Protein AF-A0A9N9JCW5-F1 (afdb_monomer_lite)

Structure (mmCIF, N/CA/C/O backbone):
data_AF-A0A9N9JCW5-F1
#
_entry.id   AF-A0A9N9JCW5-F1
#
loop_
_atom_site.group_PDB
_atom_site.id
_atom_site.type_symbol
_atom_site.label_atom_id
_atom_site.label_alt_id
_atom_site.label_comp_id
_atom_site.label_asym_id
_atom_site.label_entity_id
_atom_site.label_seq_id
_atom_site.pdbx_PDB_ins_code
_atom_site.Cartn_x
_atom_site.Cartn_y
_atom_site.Cartn_z
_atom_site.occupancy
_atom_site.B_iso_or_equiv
_atom_site.auth_seq_id
_atom_site.auth_comp_id
_atom_site.auth_asym_id
_atom_site.auth_atom_id
_atom_site.pdbx_PDB_model_num
ATOM 1 N N . ALA A 1 1 ? 13.513 28.196 22.310 1.00 35.22 1 ALA A N 1
ATOM 2 C CA . ALA A 1 1 ? 12.740 27.447 21.303 1.00 35.22 1 ALA A CA 1
ATOM 3 C C . ALA A 1 1 ? 13.625 26.317 20.805 1.00 35.22 1 ALA A C 1
ATOM 5 O O . ALA A 1 1 ? 14.595 26.585 20.110 1.00 35.22 1 ALA A O 1
ATOM 6 N N . THR A 1 2 ? 13.380 25.092 21.258 1.00 32.88 2 THR A N 1
ATOM 7 C CA . THR A 1 2 ? 14.164 23.920 20.849 1.00 32.88 2 THR A CA 1
ATOM 8 C C . THR A 1 2 ? 13.433 23.283 19.674 1.00 32.88 2 THR A C 1
ATOM 10 O O . THR A 1 2 ? 12.329 22.776 19.854 1.00 32.88 2 THR A O 1
ATOM 13 N N . LEU A 1 3 ? 14.005 23.376 18.469 1.00 35.78 3 LEU A N 1
ATOM 14 C CA . LEU A 1 3 ? 13.528 22.633 17.303 1.00 35.78 3 LEU A CA 1
ATOM 15 C C . LEU A 1 3 ? 13.812 21.142 17.532 1.00 35.78 3 LEU A C 1
ATOM 17 O O . LEU A 1 3 ? 14.929 20.677 17.329 1.00 35.78 3 LEU A O 1
ATOM 21 N N . LEU A 1 4 ? 12.798 20.403 17.974 1.00 39.41 4 LEU A N 1
ATOM 22 C CA . LEU A 1 4 ? 12.739 18.951 17.843 1.00 39.41 4 LEU A CA 1
ATOM 23 C C . LEU A 1 4 ? 12.011 18.664 16.535 1.00 39.41 4 LEU A C 1
ATOM 25 O O . LEU A 1 4 ? 10.785 18.600 16.505 1.00 39.41 4 LEU A O 1
ATOM 29 N N . THR A 1 5 ? 12.742 18.562 15.431 1.00 40.12 5 THR A N 1
ATOM 30 C CA . THR A 1 5 ? 12.137 18.171 14.156 1.00 40.12 5 THR A CA 1
ATOM 31 C C . THR A 1 5 ? 12.974 17.094 13.482 1.00 40.12 5 THR A C 1
ATOM 33 O O . THR A 1 5 ? 14.143 17.311 13.178 1.00 40.12 5 THR A O 1
ATOM 36 N N . SER A 1 6 ? 12.312 15.974 13.181 1.00 43.53 6 SER A N 1
ATOM 37 C CA . SER A 1 6 ? 12.578 15.089 12.037 1.00 43.53 6 SER A CA 1
ATOM 38 C C . SER A 1 6 ? 13.610 13.956 12.149 1.00 43.53 6 SER A C 1
ATOM 40 O O . SER A 1 6 ? 13.658 13.149 11.223 1.00 43.53 6 SER A O 1
ATOM 42 N N . VAL A 1 7 ? 14.416 13.828 13.208 1.00 38.78 7 VAL A N 1
ATOM 43 C CA . VAL A 1 7 ? 15.514 12.830 13.182 1.00 38.78 7 VAL A CA 1
ATOM 44 C C . VAL A 1 7 ? 15.037 11.385 13.411 1.00 38.78 7 VAL A C 1
ATOM 46 O O . VAL A 1 7 ? 15.494 10.491 12.704 1.00 38.78 7 VAL A O 1
ATOM 49 N N . ASP A 1 8 ? 14.064 11.151 14.297 1.00 42.69 8 ASP A N 1
ATOM 50 C CA . ASP A 1 8 ? 13.700 9.780 14.706 1.00 42.69 8 ASP A CA 1
ATOM 51 C C . ASP A 1 8 ? 12.978 8.957 13.621 1.00 42.69 8 ASP A C 1
ATOM 53 O O . ASP A 1 8 ? 13.043 7.729 13.621 1.00 42.69 8 ASP A O 1
ATOM 57 N N . SER A 1 9 ? 12.298 9.602 12.666 1.00 47.50 9 SER A N 1
ATOM 58 C CA . SER A 1 9 ? 11.572 8.873 11.614 1.00 47.50 9 SER A CA 1
ATOM 59 C C . SER A 1 9 ? 12.482 8.424 10.464 1.00 47.50 9 SER A C 1
ATOM 61 O O . SER A 1 9 ? 12.383 7.296 9.978 1.00 47.50 9 SER A O 1
ATOM 63 N N . ALA A 1 10 ? 13.452 9.266 10.087 1.00 48.22 10 ALA A N 1
ATOM 64 C CA . ALA A 1 10 ? 14.399 8.968 9.013 1.00 48.22 10 ALA A CA 1
ATOM 65 C C . ALA A 1 10 ? 15.340 7.790 9.338 1.00 48.22 10 ALA A C 1
ATOM 67 O O . ALA A 1 10 ? 15.866 7.139 8.428 1.00 48.22 10 ALA A O 1
ATOM 68 N N . GLU A 1 11 ? 15.559 7.485 10.622 1.00 51.84 11 GLU A N 1
ATOM 69 C CA . GLU A 1 11 ? 16.403 6.364 11.050 1.00 51.84 11 GLU A CA 1
ATOM 70 C C . GLU A 1 11 ? 15.758 4.994 10.763 1.00 51.84 11 GLU A C 1
ATOM 72 O O . GLU A 1 11 ? 16.464 4.027 10.469 1.00 51.84 11 GLU A O 1
ATOM 77 N N . ASN A 1 12 ? 14.422 4.938 10.712 1.00 67.06 12 ASN A N 1
ATOM 78 C CA . ASN A 1 12 ? 13.645 3.731 10.411 1.00 67.06 12 ASN A CA 1
ATOM 79 C C . ASN A 1 12 ? 13.347 3.542 8.914 1.00 67.06 12 ASN A C 1
ATOM 81 O O . ASN A 1 12 ? 12.654 2.592 8.532 1.00 67.06 12 ASN A O 1
ATOM 85 N N . CYS A 1 13 ? 13.862 4.420 8.049 1.00 78.25 13 CYS A N 1
ATOM 86 C CA . CYS A 1 13 ? 13.639 4.296 6.619 1.00 78.25 13 CYS A CA 1
ATOM 87 C C . CYS A 1 13 ? 14.462 3.157 6.010 1.00 78.25 13 CYS A C 1
ATOM 89 O O . CYS A 1 13 ? 15.662 3.022 6.285 1.00 78.25 13 CYS A O 1
ATOM 91 N N . PRO A 1 14 ? 13.862 2.337 5.133 1.00 77.06 14 PRO A N 1
ATOM 92 C CA . PRO A 1 14 ? 14.572 1.213 4.556 1.00 77.06 14 PRO A CA 1
ATOM 93 C C . PRO A 1 14 ? 15.731 1.643 3.669 1.00 77.06 14 PRO A C 1
ATOM 95 O O . PRO A 1 14 ? 15.551 2.339 2.673 1.00 77.06 14 PRO A O 1
ATOM 98 N N . LYS A 1 15 ? 16.926 1.142 3.975 1.00 74.50 15 LYS A N 1
ATOM 99 C CA . LYS A 1 15 ? 18.118 1.348 3.149 1.00 74.50 15 LYS A CA 1
ATOM 100 C C . LYS A 1 15 ? 18.417 0.080 2.358 1.00 74.50 15 LYS A C 1
ATOM 102 O O . LYS A 1 15 ? 18.526 -1.013 2.918 1.00 74.50 15 LYS A O 1
ATOM 107 N N . GLY A 1 16 ? 18.573 0.208 1.044 1.00 67.44 16 GLY A N 1
ATOM 108 C CA . GLY A 1 16 ? 18.981 -0.911 0.205 1.00 67.44 16 GLY A CA 1
ATOM 109 C C . GLY A 1 16 ? 19.240 -0.521 -1.243 1.00 67.44 16 GLY A C 1
ATOM 110 O O . GLY A 1 16 ? 18.499 0.259 -1.829 1.00 67.44 16 GLY A O 1
ATOM 111 N N . ASN A 1 17 ? 20.284 -1.113 -1.821 1.00 70.75 17 ASN A N 1
ATOM 112 C CA . ASN A 1 17 ? 20.564 -1.034 -3.250 1.00 70.75 17 ASN A CA 1
ATOM 113 C C . ASN A 1 17 ? 19.904 -2.229 -3.940 1.00 70.75 17 ASN A C 1
ATOM 115 O O . ASN A 1 17 ? 20.393 -3.357 -3.835 1.00 70.75 17 ASN A O 1
ATOM 119 N N . PHE A 1 18 ? 18.792 -1.988 -4.624 1.00 76.50 18 PHE A N 1
ATOM 120 C CA . PHE A 1 18 ? 18.040 -3.013 -5.341 1.00 76.50 18 PHE A CA 1
ATOM 121 C C . PHE A 1 18 ? 18.217 -2.823 -6.853 1.00 76.50 18 PHE A C 1
ATOM 123 O O . PHE A 1 18 ? 18.240 -1.696 -7.338 1.00 76.50 18 PHE A O 1
ATOM 130 N N . LYS A 1 19 ? 18.418 -3.920 -7.593 1.00 73.50 19 LYS A N 1
ATOM 131 C CA . LYS A 1 19 ? 18.789 -3.896 -9.026 1.00 73.50 19 LYS A CA 1
ATOM 132 C C . LYS A 1 19 ? 17.734 -4.513 -9.950 1.00 73.50 19 LYS A C 1
ATOM 134 O O . LYS A 1 19 ? 17.838 -4.397 -11.165 1.00 73.50 19 LYS A O 1
ATOM 139 N N . ASP A 1 20 ? 16.764 -5.216 -9.382 1.00 81.38 20 ASP A N 1
ATOM 140 C CA . ASP A 1 20 ? 15.656 -5.870 -10.077 1.00 81.38 20 ASP A CA 1
ATOM 141 C C . ASP A 1 20 ? 14.614 -4.856 -10.573 1.00 81.38 20 ASP A C 1
ATOM 143 O O . ASP A 1 20 ? 14.556 -3.725 -10.113 1.00 81.38 20 ASP A O 1
ATOM 147 N N . SER A 1 21 ? 13.767 -5.228 -11.529 1.00 86.00 21 SER A N 1
ATOM 148 C CA . SER A 1 21 ? 12.656 -4.361 -11.938 1.00 86.00 21 SER A CA 1
ATOM 149 C C . SER A 1 21 ? 11.607 -4.275 -10.829 1.00 86.00 21 SER A C 1
ATOM 151 O O . SER A 1 21 ? 11.228 -5.307 -10.265 1.00 86.00 21 SER A O 1
ATOM 153 N N . GLN A 1 22 ? 11.069 -3.082 -10.575 1.00 87.12 22 GLN A N 1
ATOM 154 C CA . GLN A 1 22 ? 9.986 -2.928 -9.610 1.00 87.12 22 GLN A CA 1
ATOM 155 C C . GLN A 1 22 ? 8.692 -3.603 -10.086 1.00 87.12 22 GLN A C 1
ATOM 157 O O . GLN A 1 22 ? 8.386 -3.635 -11.281 1.00 87.12 22 GLN A O 1
ATOM 162 N N . LYS A 1 23 ? 7.919 -4.115 -9.131 1.00 86.75 23 LYS A N 1
ATOM 163 C CA . LYS A 1 23 ? 6.563 -4.643 -9.307 1.00 86.75 23 LYS A CA 1
ATOM 164 C C . LYS A 1 23 ? 5.652 -3.979 -8.282 1.00 86.75 23 LYS A C 1
ATOM 166 O O . LYS A 1 23 ? 6.133 -3.624 -7.207 1.00 86.75 23 LYS A O 1
ATOM 171 N N . ARG A 1 24 ? 4.359 -3.827 -8.584 1.00 85.62 24 ARG A N 1
ATOM 172 C CA . ARG A 1 24 ? 3.367 -3.411 -7.577 1.00 85.62 24 ARG A CA 1
ATOM 173 C C . ARG A 1 24 ? 3.377 -4.451 -6.463 1.00 85.62 24 ARG A C 1
ATOM 175 O O . ARG A 1 24 ? 3.630 -5.600 -6.781 1.00 85.62 24 ARG A O 1
ATOM 182 N N . PHE A 1 25 ? 3.093 -4.079 -5.223 1.00 85.38 25 PHE A N 1
ATOM 183 C CA . PHE A 1 25 ? 2.774 -4.976 -4.114 1.00 85.38 25 PHE A CA 1
ATOM 184 C C . PHE A 1 25 ? 1.653 -4.370 -3.279 1.00 85.38 25 PHE A C 1
ATOM 186 O O . PHE A 1 25 ? 1.665 -3.164 -3.059 1.00 85.38 25 PHE A O 1
ATOM 193 N N . ASN A 1 26 ? 0.743 -5.214 -2.785 1.00 86.19 26 ASN A N 1
ATOM 194 C CA . ASN A 1 26 ? -0.218 -4.847 -1.746 1.00 86.19 26 ASN A CA 1
ATOM 195 C C . ASN A 1 26 ? 0.374 -5.241 -0.394 1.00 86.19 26 ASN A C 1
ATOM 197 O O . ASN A 1 26 ? 0.618 -6.428 -0.141 1.00 86.19 26 ASN A O 1
ATOM 201 N N . ILE A 1 27 ? 0.653 -4.239 0.430 1.00 86.56 27 ILE A N 1
ATOM 202 C CA . ILE A 1 27 ? 1.251 -4.377 1.752 1.00 86.56 27 ILE A CA 1
ATOM 203 C C . ILE A 1 27 ? 0.160 -4.093 2.776 1.00 86.56 27 ILE A C 1
ATOM 205 O O . ILE A 1 27 ? -0.430 -3.018 2.763 1.00 86.56 27 ILE A O 1
ATOM 209 N N . MET A 1 28 ? -0.104 -5.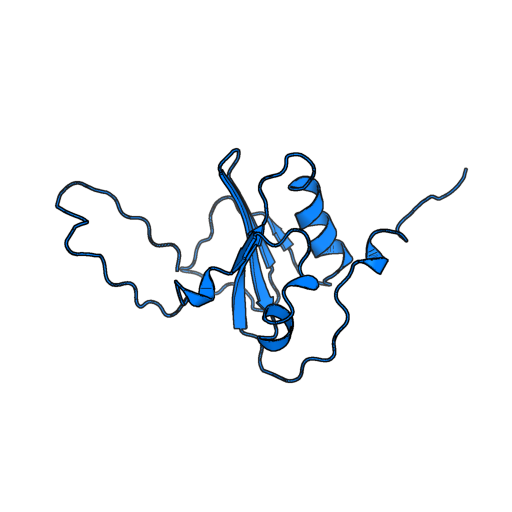074 3.635 1.00 86.38 28 MET A N 1
ATOM 210 C CA . MET A 1 28 ? -1.078 -4.985 4.717 1.00 86.38 28 MET A CA 1
ATOM 211 C C . MET A 1 28 ? -0.338 -4.827 6.039 1.00 86.38 28 MET A C 1
ATOM 213 O O . MET A 1 28 ? 0.633 -5.546 6.311 1.00 86.38 28 MET A O 1
ATOM 217 N N . LEU A 1 29 ? -0.806 -3.888 6.847 1.00 85.50 29 LEU A N 1
ATOM 218 C CA . LEU A 1 29 ? -0.202 -3.500 8.111 1.00 85.50 29 LEU A CA 1
ATOM 219 C C . LEU A 1 29 ? -0.991 -4.072 9.287 1.00 85.50 29 LEU A C 1
ATOM 221 O O . LEU A 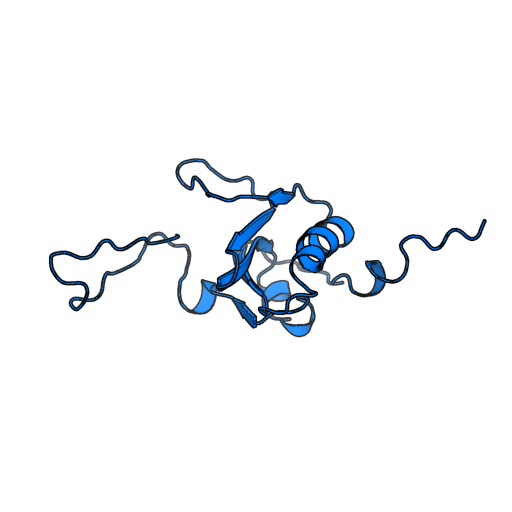1 29 ? -2.174 -4.401 9.165 1.00 85.50 29 LEU A O 1
ATOM 225 N N . LEU A 1 30 ? -0.317 -4.208 10.426 1.00 82.81 30 LEU A N 1
ATOM 226 C CA . LEU A 1 30 ? -0.959 -4.589 11.679 1.00 82.81 30 LEU A CA 1
ATOM 227 C C . LEU A 1 30 ? -2.014 -3.543 12.070 1.00 82.81 30 LEU A C 1
ATOM 229 O O . LEU A 1 30 ? -1.822 -2.342 11.898 1.00 82.81 30 LEU A O 1
ATOM 233 N N . LYS A 1 31 ? -3.145 -4.027 12.589 1.00 74.69 31 LYS A N 1
ATOM 234 C CA . LYS A 1 31 ? -4.256 -3.208 13.077 1.00 74.69 31 LYS A CA 1
ATOM 235 C C . LYS A 1 31 ? -3.982 -2.812 14.536 1.00 74.69 31 LYS A C 1
ATOM 237 O O . LYS A 1 31 ? -4.471 -3.481 15.442 1.00 74.69 31 LYS A O 1
ATOM 242 N N . ASP A 1 32 ? -3.172 -1.783 14.760 1.00 70.75 32 ASP A N 1
ATOM 243 C CA . ASP A 1 32 ? -3.017 -1.128 16.070 1.00 70.75 32 ASP A CA 1
ATOM 244 C C . ASP A 1 32 ? -3.375 0.366 15.932 1.00 70.75 32 ASP A C 1
ATOM 246 O O . ASP A 1 32 ? -3.030 1.016 14.943 1.00 70.75 32 ASP A O 1
ATOM 250 N N . GLU A 1 33 ? -4.111 0.904 16.908 1.00 53.12 33 GLU A N 1
ATOM 251 C CA . GLU A 1 33 ? -4.708 2.251 16.910 1.00 53.12 33 GLU A CA 1
ATOM 252 C C . GLU A 1 33 ? -3.668 3.378 16.847 1.00 53.12 33 GLU A C 1
ATOM 254 O O . GLU A 1 33 ? -3.994 4.493 16.444 1.00 53.12 33 GLU A O 1
ATOM 259 N N . LYS A 1 34 ? -2.406 3.110 17.202 1.00 56.31 34 LYS A N 1
ATOM 260 C CA . LYS A 1 34 ? -1.320 4.103 17.113 1.00 56.31 34 LYS A CA 1
ATOM 261 C C . LYS A 1 34 ? -0.657 4.183 15.730 1.00 56.31 34 LYS A C 1
ATOM 263 O O . LYS A 1 34 ? 0.175 5.065 15.522 1.00 56.31 34 LYS A O 1
ATOM 268 N N . ASP A 1 35 ? -1.033 3.319 14.781 1.00 56.62 35 ASP A N 1
ATOM 269 C CA . ASP A 1 35 ? -0.229 3.060 13.579 1.00 56.62 35 ASP A CA 1
ATOM 270 C C . ASP A 1 35 ? -0.840 3.526 12.244 1.00 56.62 35 ASP A C 1
ATOM 272 O O . ASP A 1 35 ? -0.110 3.658 11.261 1.00 56.62 35 ASP A O 1
ATOM 276 N N . ALA A 1 36 ? -2.132 3.867 12.194 1.00 50.56 36 ALA A N 1
ATOM 277 C CA . ALA A 1 36 ? -2.775 4.358 10.965 1.00 50.56 36 ALA A CA 1
ATOM 278 C C . ALA A 1 36 ? -2.357 5.797 10.584 1.00 50.56 36 ALA A C 1
ATOM 280 O O . ALA A 1 36 ? -2.159 6.110 9.412 1.00 50.56 36 ALA A O 1
ATOM 281 N N . GLU A 1 37 ? -2.160 6.687 11.564 1.00 54.22 37 GLU A N 1
ATOM 282 C CA . GLU A 1 37 ? -1.514 7.992 11.315 1.00 54.22 37 GLU A CA 1
ATOM 283 C C . GLU A 1 37 ? -0.007 7.835 11.038 1.00 54.22 37 GLU A C 1
ATOM 285 O O . GLU A 1 37 ? 0.615 8.685 10.395 1.00 54.22 37 GLU A O 1
ATOM 290 N N . SER A 1 38 ? 0.583 6.725 11.490 1.00 70.69 38 SER A N 1
ATOM 291 C CA . SER A 1 38 ? 2.012 6.441 11.373 1.00 70.69 38 SER A CA 1
ATOM 292 C C . SER A 1 38 ? 2.408 6.036 9.953 1.00 70.69 38 SER A C 1
ATOM 294 O O . SER A 1 38 ? 3.465 6.449 9.474 1.00 70.69 38 SER A O 1
ATOM 296 N N . HIS A 1 39 ? 1.573 5.285 9.222 1.00 78.50 39 HIS A N 1
ATOM 297 C CA . HIS A 1 39 ? 2.008 4.727 7.937 1.00 78.50 39 HIS A CA 1
ATOM 298 C C . HIS A 1 39 ? 1.984 5.733 6.777 1.00 78.50 39 HIS A C 1
ATOM 300 O O . HIS A 1 39 ? 2.926 5.728 5.986 1.00 78.50 39 HIS A O 1
ATOM 306 N N . PHE A 1 40 ? 1.005 6.645 6.689 1.00 81.44 40 PHE A N 1
ATOM 307 C CA . PHE A 1 40 ? 1.033 7.724 5.681 1.00 81.44 40 PHE A CA 1
ATOM 308 C C . PHE A 1 40 ? 2.272 8.613 5.865 1.00 81.44 40 PHE A C 1
ATOM 310 O O . PHE A 1 40 ? 2.965 8.964 4.904 1.00 81.44 40 PHE A O 1
ATOM 317 N N . LYS A 1 41 ? 2.577 8.947 7.125 1.00 83.12 41 LYS A N 1
ATOM 318 C CA . LYS A 1 41 ? 3.749 9.738 7.494 1.00 83.12 41 LYS A CA 1
ATOM 319 C C . LYS A 1 41 ? 5.049 8.994 7.182 1.00 83.12 41 LYS A C 1
ATOM 321 O O . LYS A 1 41 ? 5.909 9.555 6.511 1.00 83.12 41 LYS A O 1
ATOM 326 N N . TRP A 1 42 ? 5.161 7.724 7.575 1.00 82.62 42 TRP A N 1
ATOM 327 C CA . TRP A 1 42 ? 6.315 6.876 7.263 1.00 82.62 42 TRP A CA 1
ATOM 328 C C . TRP A 1 42 ? 6.545 6.759 5.753 1.00 82.62 42 TRP A C 1
ATOM 330 O O . TRP A 1 42 ? 7.675 6.887 5.287 1.00 82.62 42 TRP A O 1
ATOM 340 N N . LEU A 1 43 ? 5.478 6.581 4.967 1.00 84.56 43 LEU A N 1
ATOM 341 C CA . LEU A 1 43 ? 5.574 6.572 3.509 1.00 84.56 43 LEU A CA 1
ATOM 342 C C . LEU A 1 43 ? 6.126 7.899 2.978 1.00 84.56 43 LEU A C 1
ATOM 344 O O . LEU A 1 43 ? 7.017 7.876 2.132 1.00 84.56 43 LEU A O 1
ATOM 348 N N . SER A 1 44 ? 5.620 9.027 3.488 1.00 83.75 44 SER A N 1
ATOM 349 C CA . SER A 1 44 ? 6.006 10.376 3.044 1.00 83.75 44 SER A CA 1
ATOM 350 C C . SER A 1 44 ? 7.452 10.714 3.398 1.00 83.75 44 SER A C 1
ATOM 352 O O . SER A 1 44 ? 8.144 11.373 2.631 1.00 83.75 44 SER A O 1
ATOM 354 N N . GLU A 1 45 ? 7.916 10.272 4.565 1.00 85.81 45 GLU A N 1
ATOM 355 C CA . GLU A 1 45 ? 9.259 10.572 5.066 1.00 85.81 45 GLU A CA 1
ATOM 356 C C . GLU A 1 45 ? 10.320 9.620 4.493 1.00 85.81 45 GLU A C 1
ATOM 358 O O . GLU A 1 45 ? 11.461 10.031 4.279 1.00 85.81 45 GLU A O 1
ATOM 363 N N . CYS A 1 46 ? 9.963 8.362 4.209 1.00 83.69 46 CYS A N 1
ATOM 364 C CA . CYS A 1 46 ? 10.912 7.355 3.725 1.00 83.69 46 CYS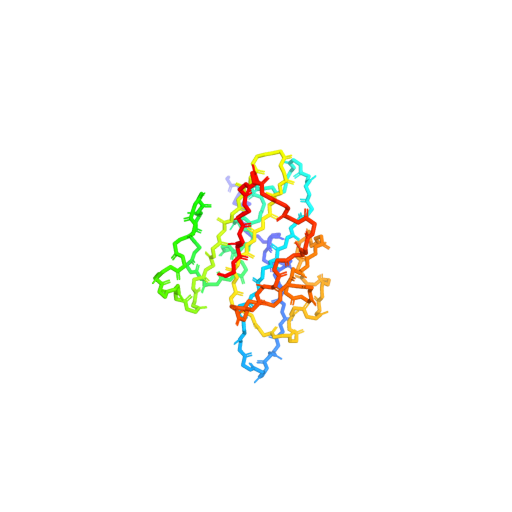 A CA 1
ATOM 365 C C . CYS A 1 46 ? 10.963 7.196 2.209 1.00 83.69 46 CYS A C 1
ATOM 367 O O . CYS A 1 46 ? 11.942 6.649 1.690 1.00 83.69 46 CYS A O 1
ATOM 369 N N . PHE A 1 47 ? 9.934 7.638 1.490 1.00 82.19 47 PHE A N 1
ATOM 370 C CA . PHE A 1 47 ? 9.874 7.516 0.043 1.00 82.19 47 PHE A CA 1
ATOM 371 C C . PHE A 1 47 ? 9.474 8.850 -0.578 1.00 82.19 47 PHE A C 1
ATOM 373 O O . PHE A 1 47 ? 8.384 9.355 -0.342 1.00 82.19 47 PHE A O 1
ATOM 380 N N . ASP A 1 48 ? 10.337 9.376 -1.445 1.00 82.62 48 ASP A N 1
ATOM 381 C CA . ASP A 1 48 ? 10.043 10.549 -2.272 1.00 82.62 48 ASP A CA 1
ATOM 382 C C . ASP A 1 48 ? 9.063 10.164 -3.394 1.00 82.62 48 ASP A C 1
ATOM 384 O O . ASP A 1 48 ? 9.445 9.866 -4.530 1.00 82.62 48 ASP A O 1
ATOM 388 N N . ARG A 1 49 ? 7.789 9.999 -3.026 1.00 83.31 49 ARG A N 1
ATOM 389 C CA . ARG A 1 49 ? 6.717 9.498 -3.892 1.00 83.31 49 ARG A CA 1
ATOM 390 C C . ARG A 1 49 ? 5.424 10.252 -3.658 1.00 83.31 49 ARG A C 1
ATOM 392 O O . ARG A 1 49 ? 5.137 10.724 -2.564 1.00 83.31 49 ARG A O 1
ATOM 399 N N . ASN A 1 50 ? 4.598 10.283 -4.696 1.00 84.75 50 ASN A N 1
ATOM 400 C CA . ASN A 1 50 ? 3.257 10.828 -4.595 1.00 84.75 50 ASN A CA 1
ATOM 401 C C . ASN A 1 50 ? 2.338 9.834 -3.873 1.00 84.75 50 ASN A C 1
ATOM 403 O O . ASN A 1 50 ? 2.024 8.766 -4.410 1.00 84.75 50 ASN A O 1
ATOM 407 N N . ILE A 1 51 ? 1.922 10.174 -2.656 1.00 85.31 51 ILE A N 1
ATOM 408 C CA . ILE A 1 51 ? 1.042 9.329 -1.847 1.00 85.31 51 ILE A CA 1
ATOM 409 C C . ILE A 1 51 ? -0.391 9.804 -2.028 1.00 85.31 51 ILE A C 1
ATOM 411 O O . ILE A 1 51 ? -0.757 10.921 -1.667 1.00 85.31 51 ILE A O 1
ATOM 415 N N . LYS A 1 52 ? -1.217 8.928 -2.589 1.00 83.75 52 LYS A N 1
ATOM 416 C CA . LYS A 1 52 ? -2.639 9.158 -2.815 1.00 83.75 52 LYS A CA 1
ATOM 417 C C . LYS A 1 52 ? -3.419 8.397 -1.757 1.00 83.75 52 LYS A C 1
ATOM 419 O O . LYS A 1 52 ? -3.551 7.178 -1.857 1.00 83.75 52 LYS A O 1
ATOM 424 N N . GLN A 1 53 ? -3.951 9.117 -0.772 1.00 79.88 53 GLN A N 1
ATOM 425 C CA . GLN A 1 53 ? -4.974 8.559 0.108 1.00 79.88 53 GLN A CA 1
ATOM 426 C C . GLN A 1 53 ? -6.204 8.223 -0.726 1.00 79.88 53 GLN A C 1
ATOM 428 O O . GLN A 1 53 ? -6.706 9.057 -1.485 1.00 79.88 53 GLN A O 1
ATOM 433 N N . THR A 1 54 ? -6.673 6.989 -0.621 1.00 70.56 54 THR A N 1
ATOM 434 C CA . THR A 1 54 ? -7.785 6.508 -1.423 1.00 70.56 54 THR A CA 1
ATOM 435 C C . THR A 1 54 ? -8.785 5.744 -0.574 1.00 70.56 54 THR A C 1
ATOM 437 O O . THR A 1 54 ? -8.454 4.808 0.148 1.00 70.56 54 THR A O 1
ATOM 440 N N . THR A 1 55 ? -10.046 6.150 -0.694 1.00 66.56 55 THR A N 1
ATOM 441 C CA . THR A 1 55 ? -11.209 5.395 -0.216 1.00 66.56 55 THR A CA 1
ATOM 442 C C . THR A 1 55 ? -11.759 4.463 -1.299 1.00 66.56 55 THR A C 1
ATOM 444 O O . THR A 1 55 ? -12.567 3.586 -1.013 1.00 66.56 55 THR A O 1
ATOM 447 N N . SER A 1 56 ? -11.331 4.646 -2.555 1.00 58.62 56 SER A N 1
ATOM 448 C CA . SER A 1 56 ? -11.707 3.817 -3.701 1.00 58.62 56 SER A CA 1
ATOM 449 C C . SER A 1 56 ? -10.652 3.906 -4.810 1.00 58.62 56 SER A C 1
ATOM 451 O O . SER A 1 56 ? -10.305 4.989 -5.292 1.00 58.62 56 SER A O 1
ATOM 453 N N . VAL A 1 57 ? -10.123 2.755 -5.222 1.00 58.31 57 VAL A N 1
ATOM 454 C CA . VAL A 1 57 ? -9.147 2.669 -6.314 1.00 58.31 57 VAL A CA 1
ATOM 455 C C . VAL A 1 57 ? -9.871 2.315 -7.605 1.00 58.31 57 VAL A C 1
ATOM 457 O O . VAL A 1 57 ? -10.484 1.256 -7.712 1.00 58.31 57 VAL A O 1
ATOM 460 N N . ASP A 1 58 ? -9.775 3.196 -8.598 1.00 59.44 58 ASP A N 1
ATOM 461 C CA . ASP A 1 58 ? -10.258 2.933 -9.950 1.00 59.44 58 ASP A CA 1
ATOM 462 C C . ASP A 1 58 ? -9.151 2.275 -10.788 1.00 59.44 58 ASP A C 1
ATOM 464 O O . ASP A 1 58 ? -8.325 2.948 -11.409 1.00 59.44 58 ASP A O 1
ATOM 468 N N . PHE A 1 59 ? -9.140 0.942 -10.811 1.00 58.81 59 PHE A N 1
ATOM 469 C CA . PHE A 1 59 ? -8.192 0.152 -11.605 1.00 58.81 59 PHE A CA 1
ATOM 470 C C . PHE A 1 59 ? -8.456 0.208 -13.119 1.00 58.81 59 PHE A C 1
ATOM 472 O O . PHE A 1 59 ? -7.651 -0.314 -13.897 1.00 58.81 59 PHE A O 1
ATOM 479 N N . SER A 1 60 ? -9.545 0.850 -13.572 1.00 57.66 60 SER A N 1
ATOM 480 C CA . SER A 1 60 ? -9.770 1.089 -15.006 1.00 57.66 60 SER A CA 1
ATOM 481 C C . SER A 1 60 ? -8.780 2.105 -15.579 1.00 57.66 60 SER A C 1
ATOM 483 O O . SER A 1 60 ? -8.529 2.123 -16.787 1.00 57.66 60 SER A O 1
ATOM 485 N N . LYS A 1 61 ? -8.161 2.913 -14.710 1.00 67.31 61 LYS A N 1
ATOM 486 C CA . LYS A 1 61 ? -7.126 3.874 -15.076 1.00 67.31 61 LYS A CA 1
ATOM 487 C C . LYS A 1 61 ? -5.744 3.327 -14.725 1.00 67.31 61 LYS A C 1
ATOM 489 O O . LYS A 1 61 ? -5.556 2.747 -13.654 1.00 67.31 61 LYS A O 1
ATOM 494 N N . PRO A 1 62 ? -4.741 3.529 -15.594 1.00 69.19 62 PRO A N 1
ATOM 495 C CA . PRO A 1 62 ? -3.371 3.201 -15.246 1.00 69.19 62 PRO A CA 1
ATOM 496 C C . PRO A 1 62 ? -2.936 4.076 -14.067 1.00 69.19 62 PRO A C 1
ATOM 498 O O . PRO A 1 62 ? -2.859 5.297 -14.176 1.00 69.19 62 PRO A O 1
ATOM 501 N N . ILE A 1 63 ? -2.661 3.445 -12.930 1.00 74.75 63 ILE A N 1
ATOM 502 C CA . ILE A 1 63 ? -2.031 4.111 -11.788 1.00 74.75 63 ILE A CA 1
ATOM 503 C C . ILE A 1 63 ? -0.537 4.243 -12.105 1.00 74.75 63 ILE A C 1
ATOM 505 O O . ILE A 1 63 ? 0.083 3.251 -12.516 1.00 74.75 63 ILE A O 1
ATOM 509 N N . ASP A 1 64 ? 0.038 5.426 -11.881 1.00 81.81 64 ASP A N 1
ATOM 510 C CA . ASP A 1 64 ? 1.454 5.683 -12.135 1.00 81.81 64 ASP A CA 1
ATOM 511 C C . ASP A 1 64 ? 2.328 4.707 -11.330 1.00 81.81 64 ASP A C 1
ATOM 513 O O . ASP A 1 64 ? 1.979 4.270 -10.227 1.00 81.81 64 ASP A O 1
ATOM 517 N N . LYS A 1 65 ? 3.476 4.317 -11.891 1.00 81.38 65 LYS A N 1
ATOM 518 C CA . LYS A 1 65 ? 4.398 3.414 -11.198 1.00 81.38 65 LYS A CA 1
ATOM 519 C C . LYS A 1 65 ? 5.032 4.068 -9.967 1.00 81.38 65 LYS A C 1
ATOM 521 O O . LYS A 1 65 ? 5.417 3.354 -9.041 1.00 81.38 65 LYS A O 1
ATOM 526 N N . THR A 1 66 ? 5.125 5.391 -9.962 1.00 83.94 66 THR A N 1
ATOM 527 C CA . THR A 1 66 ? 5.679 6.201 -8.874 1.00 83.94 66 THR A CA 1
ATOM 528 C C . THR A 1 66 ? 4.674 6.471 -7.755 1.00 83.94 66 THR A C 1
ATOM 530 O O . THR A 1 66 ? 5.097 6.739 -6.632 1.00 83.94 66 THR A O 1
ATOM 533 N N . ASP A 1 67 ? 3.372 6.322 -8.022 1.00 87.00 67 ASP A N 1
ATOM 534 C CA . ASP A 1 67 ? 2.325 6.532 -7.024 1.00 87.00 67 ASP A CA 1
ATOM 535 C C . ASP A 1 67 ? 2.330 5.435 -5.945 1.00 87.00 67 ASP A C 1
ATOM 537 O O . ASP A 1 67 ? 2.517 4.239 -6.219 1.00 87.00 67 ASP A O 1
ATOM 541 N N . VAL A 1 68 ? 2.037 5.856 -4.716 1.00 88.56 68 VAL A N 1
ATOM 542 C CA . VAL A 1 68 ? 1.646 4.990 -3.602 1.00 88.56 68 VAL A CA 1
ATOM 543 C C . VAL A 1 68 ? 0.160 5.199 -3.347 1.00 88.56 68 VAL A C 1
ATOM 545 O O . VAL A 1 68 ? -0.280 6.324 -3.127 1.00 88.56 68 VAL A O 1
ATOM 548 N N . LEU A 1 69 ? -0.618 4.122 -3.397 1.00 87.81 69 LEU A N 1
ATOM 549 C CA . LEU A 1 69 ? -2.036 4.151 -3.058 1.00 87.81 69 LEU A CA 1
ATOM 550 C C . LEU A 1 69 ? -2.200 3.738 -1.608 1.00 87.81 69 LEU A C 1
ATOM 552 O O . LEU A 1 69 ? -2.053 2.560 -1.290 1.00 87.81 69 LEU A O 1
ATOM 556 N N . ASP A 1 70 ? -2.476 4.711 -0.759 1.00 86.31 70 ASP A N 1
ATOM 557 C CA . ASP A 1 70 ? -2.627 4.519 0.672 1.00 86.31 70 ASP A CA 1
ATOM 558 C C . ASP A 1 70 ? -4.095 4.291 1.026 1.00 86.31 70 ASP A C 1
ATOM 560 O O . ASP A 1 70 ? -4.941 5.128 0.703 1.00 86.31 70 ASP A O 1
ATOM 564 N N . PHE A 1 71 ? -4.415 3.156 1.647 1.00 82.88 71 PHE A N 1
ATOM 565 C CA . PHE A 1 71 ? -5.790 2.789 1.970 1.00 82.88 71 PHE A CA 1
ATOM 566 C C . PHE A 1 71 ? -5.936 2.363 3.428 1.00 82.88 71 PHE A C 1
ATOM 568 O O . PHE A 1 71 ? -5.095 1.694 4.027 1.00 82.88 71 PHE A O 1
ATOM 575 N N . SER A 1 72 ? -7.059 2.745 4.016 1.00 81.88 72 SER A N 1
ATOM 576 C CA . SER A 1 72 ? -7.428 2.360 5.370 1.00 81.88 72 SER A CA 1
ATOM 577 C C . SER A 1 72 ? -8.922 2.119 5.415 1.00 81.88 72 SER A C 1
ATOM 579 O O . SER A 1 72 ? -9.706 2.936 4.933 1.00 81.88 72 SER A O 1
ATOM 581 N N . VAL A 1 73 ? -9.304 0.981 5.978 1.00 77.06 73 VAL A N 1
ATOM 582 C CA . VAL A 1 73 ? -10.691 0.662 6.293 1.00 77.06 73 VAL A CA 1
ATOM 583 C C . VAL A 1 73 ? -10.787 0.648 7.805 1.00 77.06 73 VAL A C 1
ATOM 585 O O . VAL A 1 73 ? -10.168 -0.199 8.457 1.00 77.06 73 VAL A O 1
ATOM 588 N N . GLU A 1 74 ? -11.535 1.614 8.335 1.00 73.94 74 GLU A N 1
ATOM 589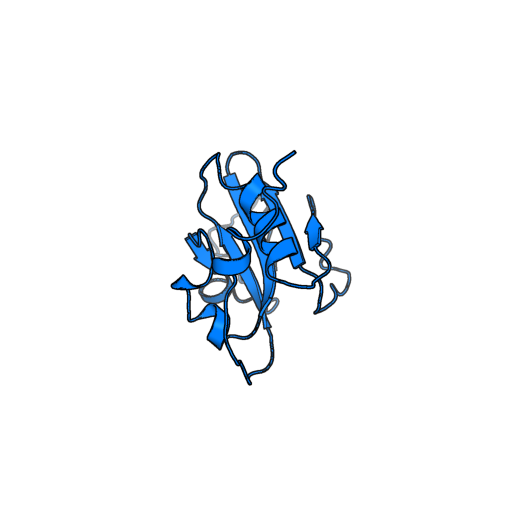 C CA . GLU A 1 74 ? -11.808 1.751 9.764 1.00 73.94 74 GLU A CA 1
ATOM 590 C C . GLU A 1 74 ? -12.221 0.397 10.351 1.00 73.94 74 GLU A C 1
ATOM 592 O O . GLU A 1 74 ? -12.989 -0.355 9.746 1.00 73.94 74 GLU A O 1
ATOM 597 N N . ASP A 1 75 ? -11.624 0.048 11.488 1.00 73.31 75 ASP A N 1
ATOM 598 C CA . ASP A 1 75 ? -11.847 -1.215 12.189 1.00 73.31 75 ASP A CA 1
ATOM 599 C C . ASP A 1 75 ? -11.586 -2.515 11.404 1.00 73.31 75 ASP A C 1
ATOM 601 O O . ASP A 1 75 ? -11.853 -3.603 11.925 1.00 73.31 75 ASP A O 1
ATOM 605 N N . ALA A 1 76 ? -10.989 -2.469 10.213 1.00 77.31 76 ALA A N 1
ATOM 606 C CA . ALA A 1 76 ? -10.698 -3.672 9.436 1.00 77.31 76 ALA A CA 1
ATOM 607 C C . ALA A 1 76 ? -9.202 -3.849 9.163 1.00 77.31 76 ALA A C 1
ATOM 609 O O . ALA A 1 76 ? -8.617 -4.831 9.624 1.00 77.31 76 ALA A O 1
ATOM 610 N N . PHE A 1 77 ? -8.583 -2.936 8.412 1.00 78.44 77 PHE A N 1
ATOM 611 C CA . PHE A 1 77 ? -7.171 -3.036 8.036 1.00 78.44 77 PHE A CA 1
ATOM 612 C C . PHE A 1 77 ? -6.609 -1.713 7.507 1.00 78.44 77 PHE A C 1
ATOM 614 O O . PHE A 1 77 ? -7.327 -0.890 6.936 1.00 78.44 77 PHE A O 1
ATOM 621 N N . HIS A 1 78 ? -5.289 -1.584 7.617 1.00 83.94 78 HIS A N 1
ATOM 622 C CA . HIS A 1 78 ? -4.494 -0.524 7.003 1.00 83.94 78 HIS A CA 1
ATOM 623 C C . HIS A 1 78 ? -3.534 -1.144 5.995 1.00 83.94 78 HIS A C 1
ATOM 625 O O . HIS A 1 78 ? -3.055 -2.268 6.182 1.00 83.94 78 HIS A O 1
ATOM 631 N N . GLY A 1 79 ? -3.248 -0.433 4.915 1.00 86.56 79 GLY A N 1
ATOM 632 C CA . GLY A 1 79 ? -2.324 -0.930 3.916 1.00 86.56 79 GLY A CA 1
ATOM 633 C C . GLY A 1 79 ? -2.076 0.054 2.795 1.00 86.56 79 GLY A C 1
ATOM 634 O O . GLY A 1 79 ? -2.677 1.119 2.704 1.00 86.56 79 GLY A O 1
ATOM 635 N N . TYR A 1 80 ? -1.163 -0.321 1.916 1.00 88.19 80 TYR A N 1
ATOM 636 C CA . TYR A 1 80 ? -0.862 0.478 0.745 1.00 88.19 80 TYR A CA 1
ATOM 637 C C . TYR A 1 80 ? -0.438 -0.391 -0.432 1.00 88.19 80 TYR A C 1
ATOM 639 O O . TYR A 1 80 ? 0.068 -1.509 -0.282 1.00 88.19 80 TYR A O 1
ATOM 647 N N . SER A 1 81 ? -0.653 0.138 -1.635 1.00 87.00 81 SER A N 1
ATOM 648 C CA . SER A 1 81 ? -0.212 -0.465 -2.888 1.00 87.00 81 SER A CA 1
ATOM 649 C C . SER A 1 81 ? 0.858 0.400 -3.538 1.00 87.00 81 SER A C 1
ATOM 651 O O . SER A 1 81 ? 0.621 1.566 -3.854 1.00 87.00 81 SER A O 1
ATOM 653 N N . ALA A 1 82 ? 2.048 -0.157 -3.754 1.00 87.62 82 ALA A N 1
ATOM 654 C CA . ALA A 1 82 ? 3.183 0.590 -4.298 1.00 87.62 82 ALA A CA 1
ATOM 655 C C . ALA A 1 82 ? 4.120 -0.299 -5.114 1.00 87.62 82 ALA A C 1
ATOM 657 O O . ALA A 1 82 ? 4.201 -1.509 -4.897 1.00 87.62 82 ALA A O 1
ATOM 658 N N . ASN A 1 83 ? 4.849 0.299 -6.060 1.00 87.81 83 ASN A N 1
ATOM 659 C CA . ASN A 1 83 ? 5.870 -0.425 -6.813 1.00 87.81 83 ASN A CA 1
ATOM 660 C C . ASN A 1 83 ? 7.183 -0.494 -6.036 1.00 87.81 83 ASN A C 1
ATOM 662 O O . ASN A 1 83 ? 7.810 0.530 -5.772 1.00 87.81 83 ASN A O 1
ATOM 666 N N . PHE A 1 84 ? 7.634 -1.704 -5.731 1.00 88.06 84 PHE A N 1
ATOM 667 C CA . PHE A 1 84 ? 8.918 -1.944 -5.092 1.00 88.06 84 PHE A CA 1
ATOM 668 C C . PHE A 1 84 ? 9.728 -2.987 -5.832 1.00 88.06 84 PHE A C 1
ATOM 670 O O . PHE A 1 84 ? 9.218 -3.778 -6.620 1.00 88.06 84 PHE A O 1
ATOM 677 N N . HIS A 1 85 ? 11.014 -3.010 -5.522 1.00 88.81 85 HIS A N 1
ATOM 678 C CA . HIS A 1 85 ? 11.889 -4.116 -5.853 1.00 88.81 85 HIS A CA 1
ATOM 679 C C . HIS A 1 85 ? 11.440 -5.381 -5.105 1.00 88.81 85 HIS A C 1
ATOM 681 O O . HIS A 1 85 ? 11.336 -5.345 -3.877 1.00 88.81 85 HIS A O 1
ATOM 687 N N . PRO A 1 86 ? 11.167 -6.507 -5.784 1.00 88.31 86 PRO A N 1
ATOM 688 C CA . PRO A 1 86 ? 10.893 -7.776 -5.113 1.00 88.31 86 PRO A CA 1
ATOM 689 C C . PRO A 1 86 ? 11.882 -8.130 -3.990 1.00 88.31 86 PRO A C 1
ATOM 691 O O . PRO A 1 86 ? 11.458 -8.609 -2.938 1.00 88.31 86 PRO A O 1
ATOM 694 N N . GLU A 1 87 ? 13.177 -7.853 -4.161 1.00 86.75 87 GLU A N 1
ATOM 695 C CA . GLU A 1 87 ? 14.183 -8.072 -3.108 1.00 86.75 87 GLU A CA 1
ATOM 696 C C . GLU A 1 87 ? 14.003 -7.171 -1.875 1.00 86.75 87 GLU A C 1
ATOM 698 O O . GLU A 1 87 ? 14.298 -7.595 -0.756 1.00 86.75 87 GLU A O 1
ATOM 703 N N . PHE A 1 88 ? 13.475 -5.955 -2.039 1.00 87.88 88 PHE A N 1
ATOM 704 C CA . PHE A 1 88 ? 13.075 -5.110 -0.909 1.00 87.88 88 PHE A CA 1
ATOM 705 C C . PHE A 1 88 ? 11.938 -5.769 -0.129 1.00 87.88 88 PHE A C 1
ATOM 707 O O . PHE A 1 88 ? 12.030 -5.950 1.082 1.00 87.88 88 PHE A O 1
ATOM 714 N N . VAL A 1 89 ? 10.905 -6.218 -0.839 1.00 86.06 89 VAL A N 1
ATOM 715 C CA . VAL A 1 89 ? 9.701 -6.809 -0.239 1.00 86.06 89 VAL A CA 1
ATOM 716 C C . VAL A 1 89 ? 9.992 -8.147 0.451 1.00 86.06 89 VAL A C 1
ATOM 718 O O . VAL A 1 89 ? 9.385 -8.478 1.472 1.00 86.06 89 VAL A O 1
ATOM 721 N N . LYS A 1 90 ? 10.967 -8.916 -0.051 1.00 85.12 90 LYS A N 1
ATOM 722 C CA . LYS A 1 90 ? 11.468 -10.125 0.626 1.00 85.12 90 LYS A CA 1
ATOM 723 C C . LYS A 1 90 ? 12.104 -9.812 1.980 1.00 85.12 90 LYS A C 1
ATOM 725 O O . LYS A 1 90 ? 11.982 -10.618 2.904 1.00 85.12 90 LYS A O 1
ATOM 730 N N . LYS A 1 91 ? 12.736 -8.647 2.135 1.00 86.62 91 LYS A N 1
ATOM 731 C CA . LYS A 1 91 ? 13.308 -8.176 3.404 1.00 86.62 91 LYS A CA 1
ATOM 732 C C . LYS A 1 91 ? 12.221 -7.581 4.302 1.00 86.62 91 LYS A C 1
ATOM 734 O O . LYS A 1 91 ? 12.298 -6.433 4.714 1.00 86.62 91 LYS A O 1
ATOM 739 N N . ARG A 1 92 ? 11.232 -8.401 4.657 1.00 82.25 92 ARG A N 1
ATOM 740 C CA . ARG A 1 92 ? 10.041 -8.049 5.453 1.00 82.25 92 ARG A CA 1
ATOM 741 C C . ARG A 1 92 ? 10.305 -7.181 6.686 1.00 82.25 92 ARG A C 1
ATOM 743 O O . ARG A 1 92 ? 9.513 -6.299 6.965 1.00 82.25 92 ARG A O 1
ATOM 750 N N . LYS A 1 93 ? 11.426 -7.405 7.383 1.00 81.81 93 LYS A N 1
ATOM 751 C CA . LYS A 1 93 ? 11.842 -6.627 8.566 1.00 81.81 93 LYS A CA 1
ATOM 752 C C . LYS A 1 93 ? 12.087 -5.139 8.285 1.00 81.81 93 LYS A C 1
ATOM 754 O O . LYS A 1 93 ? 12.185 -4.367 9.224 1.00 81.81 93 LYS A O 1
ATOM 759 N N . LEU A 1 94 ? 12.243 -4.760 7.017 1.00 81.75 94 LEU A N 1
ATOM 760 C CA . LEU A 1 94 ? 12.380 -3.369 6.600 1.00 81.75 94 LEU A CA 1
ATOM 761 C C . LEU A 1 94 ? 11.025 -2.671 6.444 1.00 81.75 94 LEU A C 1
ATOM 763 O O . LEU A 1 94 ? 10.990 -1.457 6.332 1.00 81.75 94 LEU A O 1
ATOM 767 N N . ILE A 1 95 ? 9.917 -3.408 6.384 1.00 83.25 95 ILE A N 1
ATOM 768 C CA . ILE A 1 95 ? 8.593 -2.809 6.239 1.00 83.25 95 ILE A CA 1
ATOM 769 C C . ILE A 1 95 ? 8.035 -2.594 7.640 1.00 83.25 95 ILE A C 1
ATOM 771 O O . ILE A 1 95 ? 7.828 -3.553 8.388 1.00 83.25 95 ILE A O 1
ATOM 775 N N . PHE A 1 96 ? 7.824 -1.328 7.983 1.00 80.88 96 PHE A N 1
ATOM 776 C CA . PHE A 1 96 ? 7.267 -0.929 9.265 1.00 80.88 96 PHE A CA 1
ATOM 777 C C . PHE A 1 96 ? 5.878 -1.553 9.463 1.00 80.88 96 PHE A C 1
ATOM 779 O O . PHE A 1 96 ? 5.061 -1.539 8.546 1.00 80.88 96 PHE A O 1
ATOM 786 N N . ASN A 1 97 ? 5.645 -2.148 10.638 1.00 82.12 97 ASN A N 1
ATOM 787 C CA . ASN A 1 97 ? 4.374 -2.759 11.050 1.00 82.12 97 ASN A CA 1
ATOM 788 C C . ASN A 1 97 ? 3.735 -3.723 10.043 1.00 82.12 97 ASN A C 1
ATOM 790 O O . ASN A 1 97 ? 2.514 -3.809 9.921 1.00 82.12 97 ASN A O 1
ATOM 794 N N . LEU A 1 98 ? 4.563 -4.480 9.325 1.00 85.12 98 LEU A N 1
ATOM 795 C CA . LEU A 1 98 ? 4.088 -5.445 8.346 1.00 85.12 98 LEU A CA 1
ATOM 796 C C . LEU A 1 98 ? 3.307 -6.600 8.999 1.00 85.12 98 LEU A C 1
ATOM 798 O O . LEU A 1 98 ? 3.896 -7.413 9.710 1.00 85.12 98 LEU A O 1
ATOM 802 N N . ASP A 1 99 ? 2.034 -6.755 8.632 1.00 85.19 99 ASP A N 1
ATOM 803 C CA . ASP A 1 99 ? 1.261 -7.983 8.867 1.00 85.19 99 ASP A CA 1
ATOM 804 C C . ASP A 1 99 ? 1.541 -8.989 7.739 1.00 85.19 99 ASP A C 1
ATOM 806 O O . ASP A 1 99 ? 2.182 -10.035 7.907 1.00 85.19 99 ASP A O 1
ATOM 810 N N . ARG A 1 100 ? 1.135 -8.640 6.512 1.00 84.94 100 ARG A N 1
ATOM 811 C CA . ARG A 1 100 ? 1.230 -9.541 5.357 1.00 84.94 100 ARG A CA 1
ATOM 812 C C . ARG A 1 100 ? 1.394 -8.806 4.030 1.00 84.94 100 ARG A C 1
ATOM 814 O O . ARG A 1 100 ? 1.248 -7.599 3.920 1.00 84.94 100 ARG A O 1
ATOM 821 N N . ILE A 1 101 ? 1.750 -9.578 3.005 1.00 84.75 101 ILE A N 1
ATOM 822 C CA . ILE A 1 101 ? 1.889 -9.105 1.621 1.00 84.75 101 ILE A CA 1
ATOM 823 C C . ILE A 1 101 ? 1.000 -10.005 0.781 1.00 84.75 101 ILE A C 1
ATOM 825 O O . ILE A 1 101 ? 1.292 -11.202 0.655 1.00 84.75 101 ILE A O 1
ATOM 829 N N . ASP A 1 102 ? -0.066 -9.444 0.224 1.00 73.44 102 ASP A N 1
ATOM 830 C CA . ASP A 1 102 ? -1.140 -10.250 -0.362 1.00 73.44 102 ASP A CA 1
ATOM 831 C C . ASP A 1 102 ? -0.760 -10.844 -1.727 1.00 73.44 102 ASP A C 1
ATOM 833 O O . ASP A 1 102 ? -1.249 -11.910 -2.096 1.00 73.44 102 ASP A O 1
ATOM 837 N N . GLN A 1 103 ? 0.251 -10.290 -2.408 1.00 67.75 103 GLN A N 1
ATOM 838 C CA . GLN A 1 103 ? 0.688 -10.775 -3.724 1.00 67.75 103 GLN A CA 1
ATOM 839 C C . GLN A 1 103 ? 1.218 -12.208 -3.789 1.00 67.75 103 GLN A C 1
ATOM 841 O O . GLN A 1 103 ? 1.241 -12.796 -4.867 1.00 67.75 103 GLN A O 1
ATOM 846 N N . LYS A 1 104 ? 1.668 -12.795 -2.672 1.00 60.72 104 LYS A N 1
ATOM 847 C CA . LYS A 1 104 ? 2.133 -14.194 -2.688 1.00 60.72 104 LYS A CA 1
ATOM 848 C C . LYS A 1 104 ? 0.968 -15.181 -2.828 1.00 60.72 104 LYS A C 1
ATOM 850 O O . LYS A 1 104 ? 1.178 -16.291 -3.306 1.00 60.72 104 LYS A O 1
ATOM 855 N N . ARG A 1 105 ? -0.225 -14.803 -2.363 1.00 56.78 105 ARG A N 1
ATOM 856 C CA . ARG A 1 105 ? -1.433 -15.645 -2.388 1.00 56.78 105 ARG A CA 1
ATOM 857 C C . ARG A 1 105 ? -2.446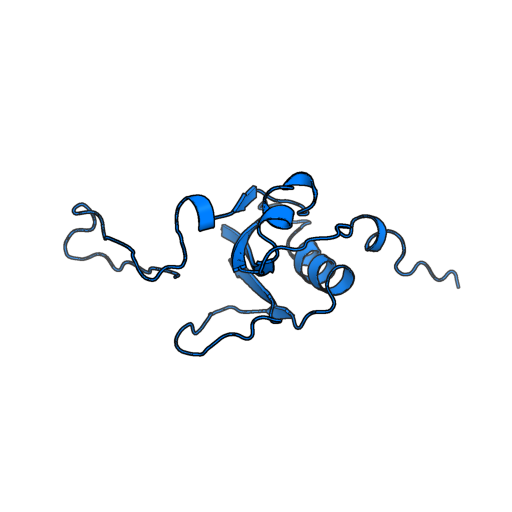 -15.179 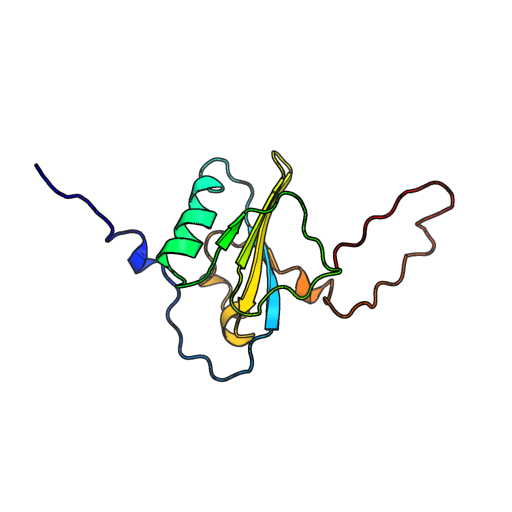-3.436 1.00 56.78 105 ARG A C 1
ATOM 859 O O . ARG A 1 105 ? -3.218 -16.003 -3.903 1.00 56.78 105 ARG A O 1
ATOM 866 N N . PHE A 1 106 ? -2.393 -13.902 -3.812 1.00 61.81 106 PHE A N 1
ATOM 867 C CA . PHE A 1 106 ? -3.296 -13.249 -4.756 1.00 61.81 106 PHE A CA 1
ATOM 868 C C . PHE A 1 106 ? -2.470 -12.376 -5.717 1.00 61.81 106 PHE A C 1
ATOM 870 O O . PHE A 1 106 ? -2.303 -11.177 -5.473 1.00 61.81 106 PHE A O 1
ATOM 877 N N . PRO A 1 107 ? -1.823 -12.974 -6.736 1.00 63.81 107 PRO A N 1
ATOM 878 C CA . PRO A 1 107 ? -1.078 -12.205 -7.727 1.00 63.81 107 PRO A CA 1
ATOM 879 C C . PRO A 1 107 ? -2.020 -11.235 -8.455 1.00 63.81 107 PRO A C 1
ATOM 881 O O . PRO A 1 107 ? -3.129 -11.614 -8.808 1.00 63.81 107 PRO A O 1
ATOM 884 N N . LEU A 1 108 ? -1.566 -9.994 -8.679 1.00 64.69 108 LEU A N 1
ATOM 885 C CA . LEU A 1 108 ? -2.324 -8.984 -9.433 1.00 64.69 108 LEU A CA 1
ATOM 886 C C . LEU A 1 108 ? -2.153 -9.210 -10.942 1.00 64.69 108 LEU A C 1
ATOM 888 O O . LEU A 1 108 ? -1.480 -8.441 -11.638 1.00 64.69 108 LEU A O 1
ATOM 892 N N . ASP A 1 109 ? -2.598 -10.368 -11.416 1.00 69.31 109 ASP A N 1
ATOM 893 C CA . ASP A 1 109 ? -2.394 -10.845 -12.782 1.00 69.31 109 ASP A CA 1
ATOM 894 C C . ASP A 1 109 ? -3.693 -10.956 -13.585 1.00 69.31 109 ASP A C 1
ATOM 896 O O . ASP A 1 109 ? -3.664 -11.472 -14.709 1.00 69.31 109 ASP A O 1
ATOM 900 N N . ARG A 1 110 ? -4.805 -10.415 -13.059 1.00 63.75 110 ARG A N 1
ATOM 901 C CA . ARG A 1 110 ? -6.141 -10.473 -13.676 1.00 63.75 110 ARG A CA 1
ATOM 902 C C . ARG A 1 110 ? -6.684 -11.893 -13.814 1.00 63.75 110 ARG A C 1
ATOM 904 O O . ARG A 1 110 ? -7.558 -12.131 -14.650 1.00 63.75 110 ARG A O 1
ATOM 911 N N . LYS A 1 111 ? -6.163 -12.849 -13.039 1.00 68.75 111 LYS A N 1
ATOM 912 C CA . LYS A 1 111 ? -6.564 -14.261 -13.072 1.00 68.75 111 LYS A CA 1
ATOM 913 C C . LYS A 1 111 ? -7.056 -14.698 -11.696 1.00 68.75 111 LYS A C 1
ATOM 915 O O . LYS A 1 111 ? -6.375 -15.414 -10.969 1.00 68.75 111 LYS A O 1
ATOM 920 N N . TYR A 1 112 ? -8.282 -14.305 -11.359 1.00 67.31 112 TYR A N 1
ATOM 921 C CA . TYR A 1 112 ? -8.995 -14.867 -10.215 1.00 67.31 112 TYR A CA 1
ATOM 922 C C . TYR A 1 112 ? -10.064 -15.859 -10.681 1.00 67.31 112 TYR A C 1
ATOM 924 O O . TYR A 1 112 ? -10.986 -15.500 -11.414 1.00 67.31 112 TYR A O 1
ATOM 932 N N . GLU A 1 113 ? -9.953 -17.109 -10.235 1.00 70.88 113 GLU A N 1
ATOM 933 C CA . GLU A 1 113 ? -10.993 -18.119 -10.427 1.00 70.88 113 GLU A CA 1
ATOM 934 C C . GLU A 1 113 ? -11.908 -18.145 -9.202 1.00 70.88 113 GLU A C 1
ATOM 936 O O . GLU A 1 113 ? -11.481 -18.458 -8.088 1.00 70.88 113 GLU A O 1
ATOM 941 N N . PHE A 1 114 ? -13.186 -17.814 -9.401 1.00 70.94 114 PHE A N 1
ATOM 942 C CA . PHE A 1 114 ? -14.169 -17.890 -8.328 1.00 70.94 114 PHE A CA 1
ATOM 943 C C . PHE A 1 114 ? -14.367 -19.348 -7.901 1.00 70.94 114 PHE A C 1
ATOM 945 O O . PHE A 1 114 ? -14.605 -20.209 -8.752 1.00 70.94 114 PHE A O 1
ATOM 952 N N . PRO A 1 115 ? -14.319 -19.657 -6.593 1.00 66.94 115 PRO A N 1
ATOM 953 C CA . PRO A 1 115 ? -14.576 -21.011 -6.139 1.00 66.94 115 PRO A CA 1
ATOM 954 C C . PRO A 1 115 ? -16.037 -21.382 -6.418 1.00 66.94 115 PRO A C 1
ATOM 956 O O . PRO A 1 115 ? -16.940 -20.573 -6.213 1.00 66.94 115 PRO A O 1
ATOM 959 N N . ASN A 1 116 ? -16.294 -22.642 -6.784 1.00 71.06 116 ASN A N 1
ATOM 960 C CA . ASN A 1 116 ? -17.653 -23.164 -7.026 1.00 71.06 116 ASN A CA 1
ATOM 961 C C . ASN A 1 116 ? -18.610 -22.995 -5.820 1.00 71.06 116 ASN A C 1
ATOM 963 O O . ASN A 1 116 ? -19.826 -23.139 -5.954 1.00 71.06 116 ASN A O 1
ATOM 967 N N . SER A 1 117 ? -18.070 -22.715 -4.628 1.00 71.25 117 SER A N 1
ATOM 968 C CA . SER A 1 117 ? -18.819 -22.402 -3.409 1.00 71.25 117 SER A CA 1
ATOM 969 C C . SER A 1 117 ? -19.394 -20.980 -3.373 1.00 71.25 117 SER A C 1
ATOM 971 O O . SER A 1 117 ? -20.332 -20.751 -2.608 1.00 71.25 117 SER A O 1
ATOM 973 N N . ALA A 1 118 ? -18.907 -20.049 -4.203 1.00 70.25 118 ALA A N 1
ATOM 974 C CA . ALA A 1 118 ? -19.497 -18.726 -4.419 1.00 70.25 118 ALA A CA 1
ATOM 975 C C . ALA A 1 118 ? -20.796 -18.872 -5.238 1.00 70.25 118 ALA A C 1
ATOM 977 O O . ALA A 1 118 ? -20.862 -18.593 -6.432 1.00 70.25 118 ALA A O 1
ATOM 978 N N . ARG A 1 119 ? -21.821 -19.451 -4.605 1.00 59.69 119 ARG A N 1
ATOM 979 C CA . ARG A 1 119 ? -23.101 -19.818 -5.226 1.00 59.69 119 ARG A CA 1
ATOM 980 C C . ARG A 1 119 ? -23.936 -18.594 -5.628 1.00 59.69 119 ARG A C 1
ATOM 982 O O . ARG A 1 119 ? -23.649 -17.453 -5.295 1.00 59.69 119 ARG A O 1
ATOM 989 N N . LYS A 1 120 ? -25.033 -18.864 -6.337 1.00 70.12 120 LYS A N 1
ATOM 990 C CA . LYS A 1 120 ? -26.034 -17.888 -6.786 1.00 70.12 120 LYS A CA 1
ATOM 991 C C . LYS A 1 120 ? -26.541 -17.026 -5.613 1.00 70.12 120 LYS A C 1
ATOM 993 O O . LYS A 1 120 ? -27.061 -17.574 -4.646 1.00 70.12 120 LYS A O 1
ATOM 998 N N . GLY A 1 121 ? -26.428 -15.701 -5.730 1.00 72.00 121 GLY A N 1
ATOM 999 C CA . GLY A 1 121 ? -26.980 -14.737 -4.766 1.00 72.00 121 GLY A CA 1
ATOM 1000 C C . GLY A 1 121 ? -25.968 -14.008 -3.874 1.00 72.00 121 GLY A C 1
ATOM 1001 O O . GLY A 1 121 ? -26.396 -13.241 -3.019 1.00 72.00 121 GLY A O 1
ATOM 1002 N N . VAL A 1 122 ? -24.657 -14.203 -4.062 1.00 65.44 122 VAL A N 1
ATOM 1003 C CA . VAL A 1 122 ? -23.620 -13.396 -3.391 1.00 65.44 122 VAL A CA 1
ATOM 1004 C C . VAL A 1 122 ? -22.968 -12.396 -4.341 1.00 65.44 122 VAL A C 1
ATOM 1006 O O . VAL A 1 122 ? -22.681 -12.715 -5.494 1.00 65.44 122 VAL A O 1
ATOM 1009 N N . ASN A 1 123 ? -22.697 -11.195 -3.827 1.00 68.12 123 ASN A N 1
ATOM 1010 C CA . ASN A 1 123 ? -21.849 -10.208 -4.487 1.00 68.12 123 ASN A CA 1
ATOM 1011 C C . ASN A 1 123 ? -20.400 -10.476 -4.080 1.00 68.12 123 ASN A C 1
ATOM 1013 O O . ASN A 1 123 ? -20.077 -10.430 -2.893 1.00 68.12 123 ASN A O 1
ATOM 1017 N N . VAL A 1 124 ? -19.540 -10.766 -5.055 1.00 61.84 124 VAL A N 1
ATOM 1018 C CA . VAL A 1 124 ? -18.106 -10.947 -4.819 1.00 61.84 124 VAL A CA 1
ATOM 1019 C C . VAL A 1 124 ? -17.366 -9.763 -5.415 1.00 61.84 124 VAL A C 1
ATOM 1021 O O . VAL A 1 124 ? -17.493 -9.479 -6.604 1.00 61.84 124 VAL A O 1
ATOM 1024 N N . TYR A 1 125 ? -16.589 -9.086 -4.578 1.00 62.84 125 TYR A N 1
ATOM 1025 C CA . TYR A 1 125 ? -15.712 -8.000 -4.990 1.00 62.84 125 TYR A CA 1
ATOM 1026 C C . TYR A 1 125 ? -14.288 -8.544 -5.033 1.00 62.84 125 TYR A C 1
ATOM 1028 O O . TYR A 1 125 ? -13.758 -8.981 -4.012 1.00 62.84 125 TYR A O 1
ATOM 1036 N N . VAL A 1 126 ? -13.695 -8.556 -6.224 1.00 59.00 126 VAL A N 1
ATOM 1037 C CA . VAL A 1 126 ? -12.281 -8.888 -6.413 1.00 59.00 126 VAL A CA 1
ATOM 1038 C C . VAL A 1 126 ? -11.526 -7.576 -6.551 1.00 59.00 126 VAL A C 1
ATOM 1040 O O . VAL A 1 126 ? -11.885 -6.738 -7.377 1.00 59.00 126 VAL A O 1
ATOM 1043 N N . VAL A 1 127 ? -10.510 -7.398 -5.714 1.00 57.34 127 VAL A N 1
ATOM 1044 C CA . VAL A 1 127 ? -9.579 -6.273 -5.794 1.00 57.34 127 VAL A CA 1
ATOM 1045 C C . VAL A 1 127 ? -8.294 -6.811 -6.424 1.00 57.34 127 VAL A C 1
ATOM 1047 O O . VAL A 1 127 ? -7.543 -7.521 -5.756 1.00 57.34 127 VAL A O 1
ATOM 1050 N N . ASP A 1 128 ? -8.098 -6.516 -7.711 1.00 56.56 128 ASP A N 1
ATOM 1051 C CA . ASP A 1 128 ? -6.988 -6.964 -8.575 1.00 56.56 128 ASP A CA 1
ATOM 1052 C C . ASP A 1 128 ? -6.480 -5.796 -9.444 1.00 56.56 128 ASP A C 1
ATOM 1054 O O . ASP A 1 128 ? -7.327 -5.152 -10.109 1.00 56.56 128 ASP A O 1
#

Secondary structure (DSSP, 8-state):
-----SHHHHTTSPP----SPPEEEEEEE---TTTHHHHHHHHHHH--S-EEE-SS--TTS---SS-EEEEEETTTEEEEEEEE-HHHHH-GGGSTTEEEEGGGTS-SSS-PPPPTTS-TT-------

Sequence (128 aa):
ATLLTSVDSAENCPKGNFKDSQKRFNIMLLKDEKDAESHFKWLSECFDRNIKQTTSVDFSKPIDKTDVLDFSVEDAFHGYSANFHPEFVKKRKLIFNLDRIDQKRFPLDRKYEFPNSARKGVNVYVVD

Organism: NCBI:txid1117310

Radius of gyration: 16.72 Å; chains: 1; bounding box: 48×51×36 Å

pLDDT: mean 72.8, std 13.98, range [32.88, 88.81]

Foldseek 3Di:
DDPPDDDPLQVLADDDDFDAFWDKWKFWFDPDPVPQVPPVVSCVNRAPAAEDEDPDDDPVDDDDQRYKYWYDDPPPTGIIIHIDRPVSVVPVVSDPRTDDICCVPPPPPPDDDDPPVCDPPDDDDDDD